Protein AF-A0A268A6A5-F1 (afdb_monomer_lite)

Secondary structure (DSSP, 8-state):
-HHHHHHHHHHHHHHHSS--GGGSTTHHHHHHHHHHHTT--TTT----HHHHHHHHHHHHHHHHHHHHTT-

Sequence (71 aa):
MGALAGIGGILLTSRLNAATVSAGDMYELDAIAACVIGGTSLMGGKGRITGALIGALIMASIDNGMSIMNI

Structure (mmCIF, N/CA/C/O backbone):
data_AF-A0A268A6A5-F1
#
_entry.id   AF-A0A268A6A5-F1
#
loop_
_atom_site.group_PDB
_atom_site.id
_atom_site.type_symbol
_atom_site.label_atom_id
_atom_site.label_alt_id
_atom_site.label_comp_id
_atom_site.label_asym_id
_atom_site.label_entity_id
_atom_site.label_seq_id
_atom_site.pdbx_PDB_ins_code
_atom_site.Cartn_x
_atom_site.Cartn_y
_atom_site.Cartn_z
_atom_site.occupancy
_atom_site.B_iso_or_equiv
_atom_site.auth_seq_id
_atom_site.auth_comp_id
_atom_site.auth_asym_id
_atom_site.auth_atom_id
_atom_site.pdbx_PDB_model_num
ATOM 1 N N . MET A 1 1 ? -12.019 -6.561 0.196 1.00 58.72 1 MET A N 1
ATOM 2 C CA . MET A 1 1 ? -10.709 -6.799 -0.445 1.00 58.72 1 MET A CA 1
ATOM 3 C C . MET A 1 1 ? -10.818 -7.394 -1.849 1.00 58.72 1 MET A C 1
ATOM 5 O O . MET A 1 1 ? -10.183 -6.843 -2.726 1.00 58.72 1 MET A O 1
ATOM 9 N N . GLY A 1 2 ? -11.651 -8.408 -2.130 1.00 57.25 2 GLY A N 1
ATOM 10 C CA . GLY A 1 2 ? -11.655 -9.095 -3.444 1.00 57.25 2 GLY A CA 1
ATOM 11 C C . GLY A 1 2 ? -11.891 -8.232 -4.700 1.00 57.25 2 GLY A C 1
ATOM 12 O O . GLY A 1 2 ? -11.085 -8.276 -5.621 1.00 57.25 2 GLY A O 1
ATOM 13 N N . ALA A 1 3 ? -12.950 -7.414 -4.750 1.00 67.75 3 ALA A N 1
ATOM 14 C CA . ALA A 1 3 ? -13.249 -6.611 -5.949 1.00 67.75 3 ALA A CA 1
ATOM 15 C C . ALA A 1 3 ? -12.227 -5.482 -6.195 1.00 67.75 3 ALA A C 1
ATOM 17 O O . ALA A 1 3 ? -11.795 -5.261 -7.322 1.00 67.75 3 ALA A O 1
ATOM 18 N N . LEU A 1 4 ? -11.803 -4.797 -5.127 1.00 65.56 4 LEU A N 1
ATOM 19 C CA . LEU A 1 4 ? -10.795 -3.731 -5.186 1.00 65.56 4 LEU A CA 1
ATOM 20 C C . LEU A 1 4 ? -9.402 -4.280 -5.534 1.00 65.56 4 LEU A C 1
ATOM 22 O O . LEU A 1 4 ? -8.703 -3.679 -6.345 1.00 65.56 4 LEU A O 1
ATOM 26 N N . ALA A 1 5 ? -9.031 -5.441 -4.982 1.00 66.06 5 ALA A N 1
ATOM 27 C CA . ALA A 1 5 ? -7.789 -6.132 -5.326 1.00 66.06 5 ALA A CA 1
ATOM 28 C C . ALA A 1 5 ? -7.798 -6.623 -6.783 1.00 66.06 5 ALA A C 1
ATOM 30 O O . ALA A 1 5 ? -6.796 -6.484 -7.475 1.00 66.06 5 ALA A O 1
ATOM 31 N N . GLY A 1 6 ? -8.941 -7.114 -7.280 1.00 63.72 6 GLY A N 1
ATOM 32 C CA . GLY A 1 6 ? -9.099 -7.512 -8.682 1.00 63.72 6 GLY A CA 1
ATOM 33 C C . GLY A 1 6 ? -8.923 -6.346 -9.661 1.00 63.72 6 GLY A C 1
ATOM 34 O O . GLY A 1 6 ? -8.183 -6.467 -10.633 1.00 63.72 6 GLY A O 1
ATOM 35 N N . ILE A 1 7 ? -9.534 -5.189 -9.380 1.00 70.25 7 ILE A N 1
ATOM 36 C CA . ILE A 1 7 ? -9.369 -3.978 -10.205 1.00 70.25 7 ILE A CA 1
ATOM 37 C C . ILE A 1 7 ? -7.921 -3.462 -10.140 1.00 70.25 7 ILE A C 1
ATOM 39 O O . ILE A 1 7 ? -7.352 -3.090 -11.167 1.00 70.25 7 ILE A O 1
ATOM 43 N N . GLY A 1 8 ? -7.304 -3.484 -8.954 1.00 64.69 8 GLY A N 1
ATOM 44 C CA . GLY A 1 8 ? -5.900 -3.112 -8.770 1.00 64.69 8 GLY A CA 1
ATOM 45 C C . GLY A 1 8 ? -4.935 -4.018 -9.542 1.00 64.69 8 GLY A C 1
ATOM 46 O O . GLY A 1 8 ? -4.038 -3.514 -10.214 1.00 64.69 8 GLY A O 1
ATOM 47 N N . GLY A 1 9 ? -5.164 -5.334 -9.523 1.00 60.91 9 GLY A N 1
ATOM 48 C CA . GLY A 1 9 ? -4.369 -6.310 -10.271 1.00 60.91 9 GLY A CA 1
ATOM 49 C C . GLY A 1 9 ? -4.431 -6.094 -11.785 1.00 60.91 9 GLY A C 1
ATOM 50 O O . GLY A 1 9 ? -3.392 -6.075 -12.438 1.00 60.91 9 GLY A O 1
ATOM 51 N N . ILE A 1 10 ? -5.622 -5.828 -12.338 1.00 68.81 10 ILE A N 1
ATOM 52 C CA . ILE A 1 10 ? -5.799 -5.541 -13.775 1.00 68.81 10 ILE A CA 1
ATOM 53 C C . ILE A 1 10 ? -5.012 -4.285 -14.190 1.00 68.81 10 ILE A C 1
ATOM 55 O O . ILE A 1 10 ? -4.331 -4.285 -15.217 1.00 68.81 10 ILE A O 1
ATOM 59 N N . LEU A 1 11 ? -5.058 -3.224 -13.377 1.00 68.75 11 LEU A N 1
ATOM 60 C CA . LEU A 1 11 ? -4.310 -1.987 -13.630 1.00 68.75 11 LEU A CA 1
ATOM 61 C C . LEU A 1 11 ? -2.791 -2.189 -13.516 1.00 68.75 11 LEU A C 1
ATOM 63 O O . LEU A 1 11 ? -2.041 -1.655 -14.335 1.00 68.75 11 LEU A O 1
ATOM 67 N N . LEU A 1 12 ? -2.334 -2.975 -12.537 1.00 65.00 12 LEU A N 1
ATOM 68 C CA . LEU A 1 12 ? -0.917 -3.287 -12.348 1.00 65.00 12 LEU A CA 1
ATOM 69 C C . LEU A 1 12 ? -0.362 -4.106 -13.526 1.00 65.00 12 LEU A C 1
ATOM 71 O O . LEU A 1 12 ? 0.670 -3.744 -14.093 1.00 65.00 12 LEU A O 1
ATOM 75 N N . THR A 1 13 ? -1.084 -5.145 -13.963 1.00 62.50 13 THR A N 1
ATOM 76 C CA . THR A 1 13 ? -0.726 -5.940 -15.152 1.00 62.50 13 THR A CA 1
ATOM 77 C C . THR A 1 13 ? -0.695 -5.080 -16.419 1.00 62.50 13 THR A C 1
ATOM 79 O O . THR A 1 13 ? 0.214 -5.219 -17.236 1.00 62.50 13 THR A O 1
ATOM 82 N N . SER A 1 14 ? -1.631 -4.134 -16.560 1.00 65.06 14 SER A N 1
ATOM 83 C CA . SER A 1 14 ? -1.654 -3.203 -17.693 1.00 65.06 14 SER A CA 1
ATOM 84 C C . SER A 1 14 ? -0.478 -2.220 -17.701 1.00 65.06 14 SER A C 1
ATOM 86 O O . SER A 1 14 ? -0.046 -1.825 -18.783 1.00 65.06 14 SER A O 1
ATOM 88 N N . ARG A 1 15 ? 0.044 -1.807 -16.536 1.00 62.62 15 ARG A N 1
ATOM 89 C CA . ARG A 1 15 ? 1.231 -0.934 -16.462 1.00 62.62 15 ARG A CA 1
ATOM 90 C C . ARG A 1 15 ? 2.520 -1.682 -16.776 1.00 62.62 15 ARG A C 1
ATOM 92 O O . ARG A 1 15 ? 3.374 -1.131 -17.460 1.00 62.62 15 ARG A O 1
ATOM 99 N N . LEU A 1 16 ? 2.661 -2.910 -16.282 1.00 59.72 16 LEU A N 1
ATOM 100 C CA . LEU A 1 16 ? 3.901 -3.675 -16.416 1.00 59.72 16 LEU A CA 1
ATOM 101 C C . LEU A 1 16 ? 4.057 -4.349 -17.790 1.00 59.72 16 LEU A C 1
ATOM 103 O O . LEU A 1 16 ? 5.163 -4.773 -18.105 1.00 59.72 16 LEU A O 1
ATOM 107 N N . ASN A 1 17 ? 2.993 -4.469 -18.607 1.00 56.12 17 ASN A N 1
ATOM 108 C CA . ASN A 1 17 ? 2.9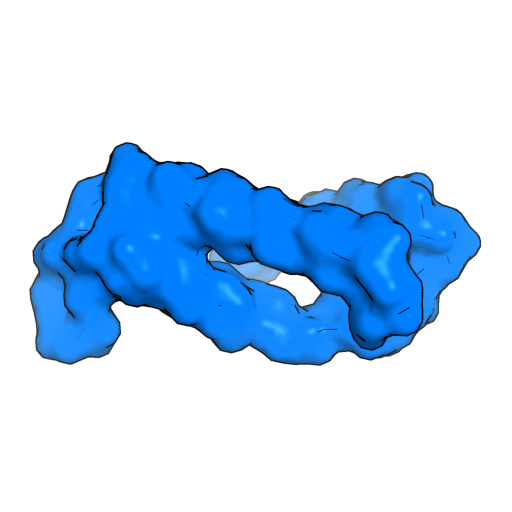72 -5.232 -19.880 1.00 56.12 17 ASN A CA 1
ATOM 109 C C . ASN A 1 17 ? 3.490 -6.689 -19.765 1.00 56.12 17 ASN A C 1
ATOM 111 O O . ASN A 1 17 ? 3.644 -7.388 -20.762 1.00 56.12 17 ASN A O 1
ATOM 115 N N . ALA A 1 18 ? 3.738 -7.155 -18.544 1.00 51.09 18 ALA A N 1
ATOM 116 C CA . ALA A 1 18 ? 4.243 -8.462 -18.187 1.00 51.09 18 ALA A CA 1
ATOM 117 C C . ALA A 1 18 ? 3.634 -8.815 -16.828 1.00 51.09 18 ALA A C 1
ATOM 119 O O . ALA A 1 18 ? 3.861 -8.131 -15.828 1.00 51.09 18 ALA A O 1
ATOM 120 N N . ALA A 1 19 ? 2.828 -9.874 -16.791 1.00 49.56 19 ALA A N 1
ATOM 121 C CA . ALA A 1 19 ? 2.309 -10.436 -15.552 1.00 49.56 19 ALA A CA 1
ATOM 122 C C . ALA A 1 19 ? 3.433 -11.225 -14.864 1.00 49.56 19 ALA A C 1
ATOM 124 O O . ALA A 1 19 ? 3.484 -12.451 -14.941 1.00 49.56 19 ALA A O 1
ATOM 125 N N . THR A 1 20 ? 4.391 -10.523 -14.256 1.00 53.53 20 THR A N 1
ATOM 126 C CA . THR A 1 20 ? 5.395 -11.187 -13.423 1.00 53.53 20 THR A CA 1
ATOM 127 C C . THR A 1 20 ? 4.730 -11.596 -12.109 1.00 53.53 20 THR A C 1
ATOM 129 O O . THR A 1 20 ? 4.106 -10.770 -11.446 1.00 53.53 20 THR A O 1
ATOM 132 N N . VAL A 1 21 ? 4.807 -12.878 -11.742 1.00 53.12 21 VAL A N 1
ATOM 133 C CA . VAL A 1 21 ? 4.179 -13.425 -10.518 1.00 53.12 21 VAL A CA 1
ATOM 134 C C . VAL A 1 21 ? 4.720 -12.720 -9.266 1.00 53.12 21 VAL A C 1
ATOM 136 O O . VAL A 1 21 ? 3.978 -12.469 -8.322 1.00 53.12 21 VAL A O 1
ATOM 139 N N . SER A 1 22 ? 5.972 -12.261 -9.336 1.00 59.66 22 SER A N 1
ATOM 140 C CA . SER A 1 22 ? 6.628 -11.481 -8.285 1.00 59.66 22 SER A CA 1
ATOM 141 C C . SER A 1 22 ? 6.016 -10.092 -8.057 1.00 59.66 22 SER A C 1
ATOM 143 O O . SER A 1 22 ? 6.285 -9.490 -7.027 1.00 59.66 22 SER A O 1
ATOM 145 N N . ALA A 1 23 ? 5.194 -9.563 -8.974 1.00 58.28 23 ALA A N 1
ATOM 146 C CA . ALA A 1 23 ? 4.543 -8.259 -8.801 1.00 58.28 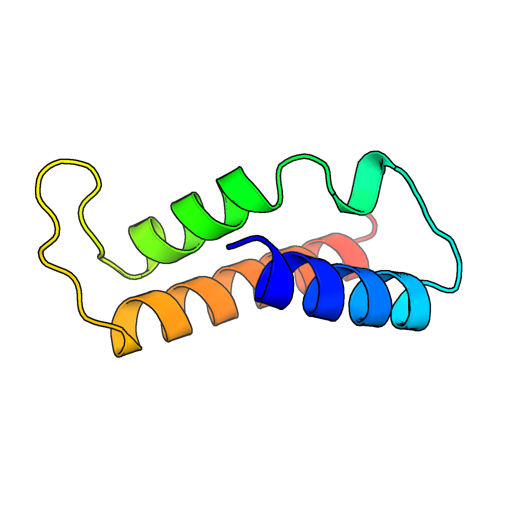23 ALA A CA 1
ATOM 147 C C . ALA A 1 23 ? 3.341 -8.305 -7.848 1.00 58.28 23 ALA A C 1
ATOM 149 O O . ALA A 1 23 ? 2.745 -7.269 -7.594 1.00 58.28 23 ALA A O 1
ATOM 150 N N . GLY A 1 24 ? 2.945 -9.481 -7.356 1.00 59.25 24 GLY A N 1
ATOM 151 C CA . GLY A 1 24 ? 1.985 -9.615 -6.257 1.00 59.25 24 GLY A CA 1
ATOM 152 C C . GLY A 1 24 ? 2.626 -10.086 -4.952 1.00 59.25 24 GLY A C 1
ATOM 153 O O . GLY A 1 24 ? 1.966 -10.046 -3.913 1.00 59.25 24 GLY A O 1
ATOM 154 N N . ASP A 1 25 ? 3.889 -10.522 -4.988 1.00 66.19 25 ASP A N 1
ATOM 155 C CA . ASP A 1 25 ? 4.583 -11.013 -3.803 1.00 66.19 25 ASP A CA 1
ATOM 156 C C . ASP A 1 25 ? 4.833 -9.856 -2.838 1.00 66.19 25 ASP A C 1
ATOM 158 O O . ASP A 1 25 ? 5.286 -8.784 -3.225 1.00 66.19 25 ASP A O 1
ATOM 162 N N . MET A 1 26 ? 4.476 -10.072 -1.573 1.00 72.00 26 MET A N 1
ATOM 163 C CA . MET A 1 26 ? 4.586 -9.099 -0.481 1.00 72.00 26 MET A CA 1
ATOM 164 C C . MET A 1 26 ? 3.782 -7.798 -0.630 1.00 72.00 26 MET A C 1
ATOM 166 O O . MET A 1 26 ? 3.793 -7.012 0.306 1.00 72.00 26 MET A O 1
ATOM 170 N N . TYR A 1 27 ? 2.970 -7.597 -1.674 1.00 73.75 27 TYR A N 1
ATOM 171 C CA . TYR A 1 27 ? 2.140 -6.383 -1.808 1.00 73.75 27 TYR A CA 1
ATOM 172 C C . TYR A 1 27 ? 1.184 -6.157 -0.632 1.00 73.75 27 TYR A C 1
ATOM 174 O O . TYR A 1 27 ? 0.941 -5.024 -0.217 1.00 73.75 27 TYR A O 1
ATOM 182 N N . GLU A 1 28 ? 0.624 -7.233 -0.079 1.00 76.06 28 GLU A N 1
ATOM 183 C CA . GLU A 1 28 ? -0.227 -7.146 1.108 1.00 76.06 28 GLU A CA 1
ATOM 184 C C . GLU A 1 28 ? 0.596 -6.779 2.352 1.00 76.06 28 GLU A C 1
ATOM 186 O O . GLU A 1 28 ? 0.153 -5.983 3.181 1.00 76.06 28 GLU A O 1
ATOM 191 N N . LEU A 1 29 ? 1.828 -7.286 2.445 1.00 80.69 29 LEU A N 1
ATOM 192 C CA . LEU A 1 29 ? 2.755 -6.972 3.527 1.00 80.69 29 LEU A CA 1
ATOM 193 C C . LEU A 1 29 ? 3.280 -5.533 3.431 1.00 80.69 29 LEU A C 1
ATOM 195 O O . LEU A 1 29 ? 3.334 -4.855 4.453 1.00 80.69 29 LEU A O 1
ATOM 199 N N . ASP A 1 30 ? 3.570 -5.033 2.230 1.00 81.62 30 ASP A N 1
ATOM 200 C CA . ASP A 1 30 ? 3.951 -3.640 1.985 1.00 81.62 30 ASP A CA 1
ATOM 201 C C . ASP A 1 30 ? 2.790 -2.687 2.234 1.00 81.62 30 ASP A C 1
ATOM 203 O O . ASP A 1 30 ? 2.985 -1.615 2.806 1.00 81.62 30 ASP A O 1
ATOM 207 N N . ALA A 1 31 ? 1.558 -3.085 1.903 1.00 76.25 31 ALA A N 1
ATOM 208 C CA . ALA A 1 31 ? 0.374 -2.317 2.265 1.00 76.25 31 ALA A CA 1
ATOM 209 C C . ALA A 1 31 ? 0.228 -2.205 3.792 1.00 76.25 31 ALA A C 1
ATOM 211 O O . ALA A 1 31 ? -0.050 -1.119 4.310 1.00 76.25 31 ALA A O 1
ATOM 212 N N . ILE A 1 32 ? 0.461 -3.295 4.530 1.00 81.50 32 ILE A N 1
ATOM 213 C CA . ILE A 1 32 ? 0.458 -3.285 5.998 1.00 81.50 32 ILE A CA 1
ATOM 214 C C . ILE A 1 32 ? 1.618 -2.424 6.526 1.00 81.50 32 ILE A C 1
ATOM 216 O O . ILE A 1 32 ? 1.394 -1.559 7.374 1.00 81.50 32 ILE A O 1
ATOM 220 N N . ALA A 1 33 ? 2.831 -2.592 5.998 1.00 82.75 33 ALA A N 1
ATOM 221 C CA . ALA A 1 33 ? 4.017 -1.842 6.404 1.00 82.75 33 ALA A CA 1
ATOM 222 C C . ALA A 1 33 ? 3.859 -0.335 6.150 1.00 82.75 33 ALA A C 1
ATOM 224 O O . ALA A 1 33 ? 4.129 0.468 7.041 1.00 82.75 33 ALA A O 1
ATOM 225 N N . ALA A 1 34 ? 3.325 0.059 4.994 1.00 83.44 34 ALA A N 1
ATOM 226 C CA . ALA A 1 34 ? 3.006 1.442 4.657 1.00 83.44 34 ALA A CA 1
ATOM 227 C C . ALA A 1 34 ? 2.008 2.063 5.646 1.00 83.44 34 ALA A C 1
ATOM 229 O O . ALA A 1 34 ? 2.196 3.197 6.094 1.00 83.44 34 ALA A O 1
ATOM 230 N N . CYS A 1 35 ? 0.971 1.318 6.045 1.00 81.31 35 CYS A N 1
ATOM 231 C CA . CYS A 1 35 ? 0.024 1.782 7.058 1.00 81.31 35 CYS A CA 1
ATOM 232 C C . CYS A 1 35 ? 0.713 1.984 8.419 1.00 81.31 35 CYS A C 1
ATOM 234 O O . CYS A 1 35 ? 0.393 2.938 9.135 1.00 81.31 35 CYS A O 1
ATOM 236 N N . VAL A 1 36 ? 1.657 1.120 8.791 1.00 83.44 36 VAL A N 1
ATOM 237 C CA . VAL A 1 36 ? 2.399 1.211 10.061 1.00 83.44 36 VAL A CA 1
ATOM 238 C C . VAL A 1 36 ? 3.388 2.373 10.056 1.00 83.44 36 VAL A C 1
ATOM 240 O O . VAL A 1 36 ? 3.419 3.144 11.015 1.00 83.44 36 VAL A O 1
ATOM 243 N N . ILE A 1 37 ? 4.119 2.565 8.955 1.00 85.50 37 ILE A N 1
ATOM 244 C CA . ILE A 1 37 ? 4.984 3.734 8.730 1.00 85.50 37 ILE A CA 1
ATOM 245 C C . ILE A 1 37 ? 4.157 5.025 8.820 1.00 85.50 37 ILE A C 1
ATOM 247 O O . ILE A 1 37 ? 4.578 5.995 9.446 1.00 85.50 37 ILE A O 1
ATOM 251 N N . GLY A 1 38 ? 2.941 5.016 8.266 1.00 82.12 38 GLY A N 1
ATOM 252 C CA . GLY A 1 38 ? 1.967 6.106 8.354 1.00 82.12 38 GLY A CA 1
ATOM 253 C C . GLY A 1 38 ? 1.345 6.336 9.741 1.00 82.12 38 GLY A C 1
ATOM 254 O O . GLY A 1 38 ? 0.501 7.223 9.891 1.00 82.12 38 GLY A O 1
ATOM 255 N N . GLY A 1 39 ? 1.725 5.553 10.758 1.00 75.88 39 GLY A N 1
ATO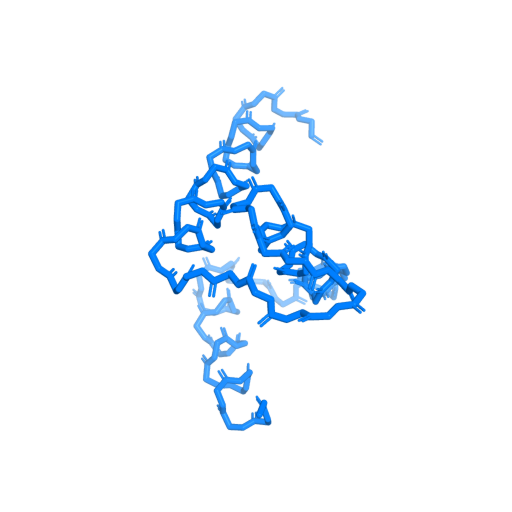M 256 C CA . GLY A 1 39 ? 1.298 5.727 12.148 1.00 75.88 39 GLY A CA 1
ATOM 257 C C . GLY A 1 39 ? 0.017 4.981 12.537 1.00 75.88 39 GLY A C 1
ATOM 258 O O . GLY A 1 39 ? -0.593 5.311 13.555 1.00 75.88 39 GLY A O 1
ATOM 259 N N . THR A 1 40 ? -0.428 3.995 11.750 1.00 77.12 40 THR A N 1
ATOM 260 C CA . THR A 1 40 ? -1.534 3.108 12.152 1.00 77.12 40 THR A CA 1
ATOM 261 C C . THR A 1 40 ? -1.022 1.959 13.033 1.00 77.12 40 THR A C 1
ATOM 263 O O . THR A 1 40 ? 0.027 1.373 12.779 1.00 77.12 40 THR A O 1
ATOM 266 N N . SER A 1 41 ? -1.745 1.645 14.111 1.00 70.94 41 SER A N 1
ATOM 267 C CA . SER A 1 41 ? -1.336 0.612 15.074 1.00 70.94 41 SER A CA 1
ATOM 268 C C . SER A 1 41 ? -1.857 -0.785 14.706 1.00 70.94 41 SER A C 1
ATOM 270 O O . SER A 1 41 ? -3.071 -0.981 14.619 1.00 70.94 41 SER A O 1
ATOM 272 N N . LEU A 1 42 ? -0.943 -1.762 14.604 1.00 67.50 42 LEU A N 1
ATOM 273 C CA . LEU A 1 42 ? -1.216 -3.194 14.364 1.00 67.50 42 LEU A CA 1
ATOM 274 C C . LEU A 1 42 ? -1.952 -3.893 15.523 1.00 67.50 42 LEU A C 1
ATOM 276 O O . LEU A 1 42 ? -2.617 -4.900 15.310 1.00 67.50 42 LEU A O 1
ATOM 280 N N . MET A 1 43 ? -1.831 -3.370 16.750 1.00 64.62 43 MET A N 1
ATOM 281 C CA . MET A 1 43 ? -2.310 -4.013 17.987 1.00 64.62 43 MET A CA 1
ATOM 282 C C . MET A 1 43 ? -3.641 -3.451 18.517 1.00 64.62 43 MET A C 1
ATOM 284 O O . MET A 1 43 ? -4.112 -3.890 19.564 1.00 64.62 43 MET A O 1
ATOM 288 N N . GLY A 1 44 ? -4.255 -2.471 17.843 1.00 57.88 44 GLY A N 1
ATOM 289 C CA . GLY A 1 44 ? -5.447 -1.809 18.395 1.00 57.88 44 GLY A CA 1
ATOM 290 C C . GLY A 1 44 ? -6.021 -0.619 17.623 1.00 57.88 44 GLY A C 1
ATOM 291 O O . GLY A 1 44 ? -6.783 0.154 18.200 1.00 57.88 44 GLY A O 1
ATOM 292 N N . GLY A 1 45 ? -5.678 -0.439 16.342 1.00 60.31 45 GLY A N 1
ATOM 293 C CA . GLY A 1 45 ? -6.535 0.274 15.386 1.00 60.31 45 GLY A CA 1
ATOM 294 C C . GLY A 1 45 ? -6.834 1.752 15.665 1.00 60.31 45 GLY A C 1
ATOM 295 O O . GLY A 1 45 ? -7.918 2.222 15.332 1.00 60.31 45 GLY A O 1
ATOM 296 N N . LYS A 1 46 ? -5.900 2.516 16.244 1.00 64.69 46 LYS A N 1
ATOM 297 C CA . LYS A 1 46 ? -5.981 3.987 16.243 1.00 64.69 46 LYS A CA 1
ATOM 298 C C . LYS A 1 46 ? -4.971 4.556 15.260 1.00 64.69 46 LYS A C 1
ATOM 300 O O . LYS A 1 46 ? -3.808 4.744 15.585 1.00 64.69 46 LYS A O 1
ATOM 305 N N . GLY A 1 47 ? -5.442 4.809 14.047 1.00 68.88 47 GLY A N 1
ATOM 306 C CA . GLY A 1 47 ? -4.704 5.483 12.989 1.00 68.88 47 GLY A CA 1
ATOM 307 C C . GLY A 1 47 ? -5.675 6.259 12.106 1.00 68.88 47 GLY A C 1
ATOM 308 O O . GLY A 1 47 ? -6.857 5.927 12.033 1.00 68.88 47 GLY A O 1
ATOM 309 N N . ARG A 1 48 ? -5.203 7.330 11.465 1.00 77.06 48 ARG A N 1
ATOM 310 C CA . ARG A 1 48 ? -6.012 8.120 10.526 1.00 77.06 48 ARG A CA 1
ATOM 311 C C . ARG A 1 48 ? -5.720 7.671 9.100 1.00 77.06 48 ARG A C 1
ATOM 313 O O . ARG A 1 48 ? -4.562 7.441 8.762 1.00 77.06 48 ARG A O 1
ATOM 320 N N . ILE A 1 49 ? -6.754 7.642 8.257 1.00 81.00 49 ILE A N 1
ATOM 321 C CA . ILE A 1 49 ? -6.636 7.334 6.818 1.00 81.00 49 ILE A 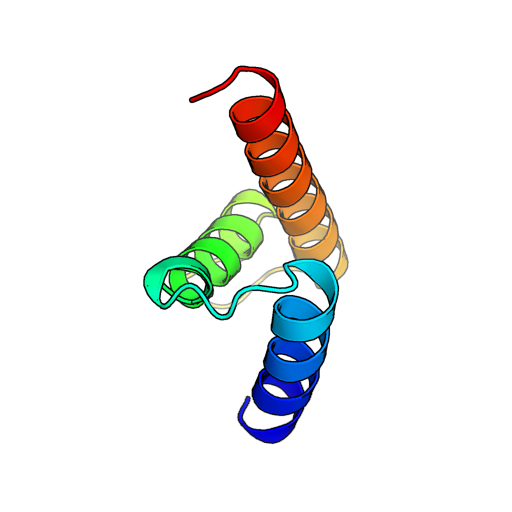CA 1
ATOM 322 C C . ILE A 1 49 ? -5.588 8.240 6.154 1.00 81.00 49 ILE A C 1
ATOM 324 O O . ILE A 1 49 ? -4.792 7.781 5.343 1.00 81.00 49 ILE A O 1
ATOM 328 N N . THR A 1 50 ? -5.530 9.513 6.555 1.00 81.38 50 THR A N 1
ATOM 329 C CA . THR A 1 50 ? -4.552 10.479 6.038 1.00 81.38 50 THR A CA 1
ATOM 330 C C . THR A 1 50 ? -3.101 10.100 6.347 1.00 81.38 50 THR A C 1
ATOM 332 O O . THR A 1 50 ? -2.236 10.345 5.517 1.00 81.38 50 THR A O 1
ATOM 335 N N . GLY A 1 51 ? -2.827 9.472 7.496 1.00 82.38 51 GLY A N 1
ATOM 336 C CA . GLY A 1 51 ? -1.487 8.996 7.856 1.00 82.38 51 GLY A CA 1
ATOM 337 C C . GLY A 1 51 ? -1.061 7.785 7.027 1.00 82.38 51 GLY A C 1
ATOM 338 O O . GLY A 1 51 ? 0.040 7.769 6.484 1.00 82.38 51 GLY A O 1
ATOM 339 N N . ALA A 1 52 ? -1.967 6.821 6.830 1.00 83.94 52 ALA A N 1
ATOM 340 C CA . ALA A 1 52 ? -1.720 5.664 5.965 1.00 83.94 52 ALA A CA 1
ATOM 341 C C . ALA A 1 52 ? -1.461 6.070 4.504 1.00 83.94 52 ALA A C 1
ATOM 343 O O . ALA A 1 52 ? -0.594 5.500 3.851 1.00 83.94 52 ALA A O 1
ATOM 344 N N . LEU A 1 53 ? -2.167 7.091 4.006 1.00 84.00 53 LEU A N 1
ATOM 345 C CA . LEU A 1 53 ? -1.987 7.598 2.645 1.00 84.00 53 LEU A CA 1
ATOM 346 C C . LEU A 1 53 ? -0.604 8.244 2.452 1.00 84.00 53 LEU A C 1
ATOM 348 O O . LEU A 1 53 ? 0.025 8.048 1.416 1.00 84.00 53 LEU A O 1
ATOM 352 N N . ILE A 1 54 ? -0.098 8.945 3.474 1.00 87.00 54 ILE A N 1
ATOM 353 C CA . ILE A 1 54 ? 1.275 9.474 3.491 1.00 87.00 54 ILE A CA 1
ATOM 354 C C . ILE A 1 54 ? 2.296 8.328 3.553 1.00 87.00 54 ILE A C 1
ATOM 356 O O . ILE A 1 54 ? 3.258 8.335 2.792 1.00 87.00 54 ILE A O 1
ATOM 360 N N . GLY A 1 55 ? 2.073 7.319 4.401 1.00 86.88 55 GLY A N 1
ATOM 361 C CA . GLY A 1 55 ? 2.939 6.137 4.489 1.00 86.88 55 GLY A CA 1
ATOM 362 C C . GLY A 1 55 ? 3.018 5.343 3.178 1.00 86.88 55 GLY A C 1
ATOM 363 O O . GLY A 1 55 ? 4.102 4.934 2.769 1.00 86.88 55 GLY A O 1
ATOM 364 N N . ALA A 1 56 ? 1.897 5.206 2.464 1.00 85.81 56 ALA A N 1
ATOM 365 C CA . ALA A 1 56 ? 1.851 4.595 1.135 1.00 85.81 56 ALA A CA 1
ATOM 366 C C . ALA A 1 56 ? 2.620 5.411 0.088 1.00 85.81 56 ALA A C 1
ATOM 368 O O . ALA A 1 56 ? 3.306 4.839 -0.756 1.00 85.81 56 ALA A O 1
ATOM 369 N N . LEU A 1 57 ? 2.557 6.745 0.162 1.00 86.12 57 LEU A N 1
ATOM 370 C CA . LEU A 1 57 ? 3.322 7.623 -0.725 1.00 86.12 57 LEU A CA 1
ATOM 371 C C . LEU A 1 57 ? 4.837 7.485 -0.499 1.00 86.12 57 LEU A C 1
ATOM 373 O O . LEU A 1 57 ? 5.614 7.530 -1.454 1.00 86.12 57 LEU A O 1
ATOM 377 N N . ILE A 1 58 ? 5.249 7.290 0.758 1.00 88.00 58 ILE A N 1
ATOM 378 C CA . ILE A 1 58 ? 6.646 7.049 1.134 1.00 88.00 58 ILE A CA 1
ATOM 379 C C . ILE A 1 58 ? 7.118 5.699 0.591 1.00 88.00 58 ILE A C 1
ATOM 381 O O . ILE A 1 58 ? 8.129 5.675 -0.105 1.00 88.00 58 ILE A O 1
ATOM 385 N N . MET A 1 59 ? 6.382 4.605 0.832 1.00 87.38 59 MET A N 1
ATOM 386 C CA . MET A 1 59 ? 6.764 3.285 0.303 1.00 87.38 59 MET A CA 1
ATOM 387 C C . MET A 1 59 ? 6.828 3.277 -1.223 1.00 87.38 59 MET A C 1
ATOM 389 O O . MET A 1 59 ? 7.827 2.844 -1.785 1.00 87.38 59 MET A O 1
ATOM 393 N N . ALA A 1 60 ? 5.847 3.883 -1.898 1.00 83.38 60 ALA A N 1
ATOM 394 C CA . ALA A 1 60 ? 5.890 4.022 -3.350 1.00 83.38 60 ALA A CA 1
ATOM 395 C C . ALA A 1 60 ? 7.122 4.816 -3.822 1.00 83.38 60 ALA A C 1
ATOM 397 O O . ALA 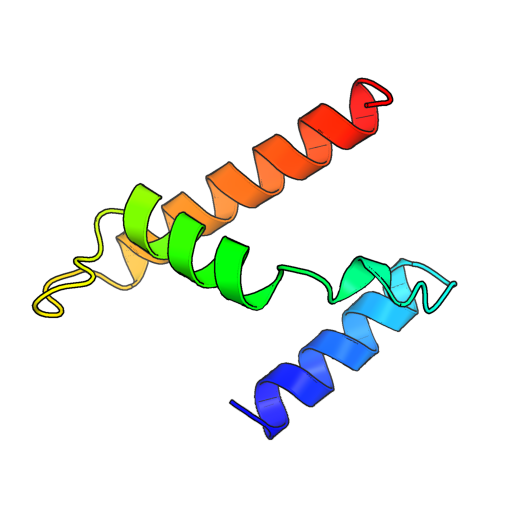A 1 60 ? 7.717 4.485 -4.844 1.00 83.38 60 ALA A O 1
ATOM 398 N N . SER A 1 61 ? 7.529 5.859 -3.096 1.00 86.56 61 SER A N 1
ATOM 399 C CA . SER A 1 61 ? 8.732 6.630 -3.437 1.00 86.56 61 SER A CA 1
ATOM 400 C C . SER A 1 61 ? 10.013 5.820 -3.232 1.00 86.56 61 SER A C 1
ATOM 402 O O . SER A 1 61 ? 10.938 5.951 -4.030 1.00 86.56 61 SER A O 1
ATOM 404 N N . ILE A 1 62 ? 10.059 4.972 -2.199 1.00 87.75 62 ILE A N 1
ATOM 405 C CA . ILE A 1 62 ? 11.183 4.066 -1.936 1.00 87.75 62 ILE A CA 1
ATOM 406 C C . ILE A 1 62 ? 11.285 3.021 -3.050 1.00 87.75 62 ILE A C 1
ATOM 408 O O . ILE A 1 62 ? 12.359 2.890 -3.624 1.00 87.75 62 ILE A O 1
ATOM 412 N N . ASP A 1 63 ? 10.185 2.375 -3.441 1.00 82.25 63 ASP A N 1
ATOM 413 C CA . ASP A 1 63 ? 10.173 1.409 -4.552 1.00 82.25 63 ASP A CA 1
ATOM 414 C C . ASP A 1 63 ? 10.618 2.031 -5.874 1.00 82.25 63 ASP A C 1
ATOM 416 O O . ASP A 1 63 ? 11.443 1.467 -6.594 1.00 82.25 63 ASP A O 1
ATOM 420 N N . ASN A 1 64 ? 10.122 3.233 -6.188 1.00 82.31 64 ASN A N 1
ATOM 421 C CA . ASN A 1 64 ? 10.571 3.951 -7.380 1.00 82.31 64 ASN A CA 1
ATOM 422 C C . ASN A 1 64 ? 12.058 4.336 -7.270 1.00 82.31 64 ASN A C 1
ATOM 424 O O . ASN A 1 64 ? 12.781 4.251 -8.258 1.00 82.31 64 ASN A O 1
ATOM 428 N N . GLY A 1 65 ? 12.534 4.722 -6.083 1.00 83.25 65 GLY A N 1
ATOM 429 C CA . GLY A 1 65 ? 13.942 5.032 -5.831 1.00 83.25 65 GLY A CA 1
ATOM 430 C C . GLY A 1 65 ? 14.864 3.819 -5.982 1.00 83.25 65 GLY A C 1
ATOM 431 O O . GLY A 1 65 ? 15.901 3.934 -6.631 1.00 83.25 65 GLY A O 1
ATOM 432 N N . MET A 1 66 ? 14.479 2.662 -5.436 1.00 83.50 66 MET A N 1
ATOM 433 C CA . MET A 1 66 ? 15.206 1.393 -5.582 1.00 83.50 66 MET A CA 1
ATOM 434 C C . MET A 1 6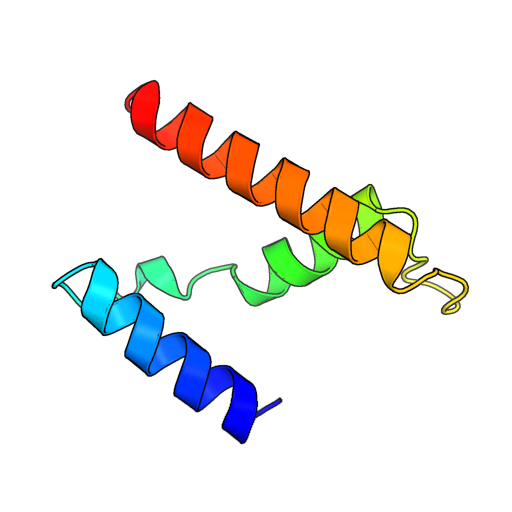6 ? 15.251 0.963 -7.052 1.00 83.50 66 MET A C 1
ATOM 436 O O . MET A 1 66 ? 16.333 0.749 -7.597 1.00 83.50 66 MET A O 1
ATOM 440 N N . SER A 1 67 ? 14.106 1.026 -7.742 1.00 79.75 67 SER A N 1
ATOM 441 C CA . SER A 1 67 ? 14.009 0.723 -9.172 1.00 79.75 67 SER A CA 1
ATOM 442 C C . SER A 1 67 ? 14.921 1.607 -10.035 1.00 79.75 67 SER A C 1
ATOM 444 O O . SER A 1 67 ? 15.568 1.110 -10.958 1.00 79.75 67 SER A O 1
ATOM 446 N N . ILE A 1 68 ? 15.034 2.904 -9.721 1.00 81.25 68 ILE A N 1
ATOM 447 C CA . ILE A 1 68 ? 15.937 3.832 -10.425 1.00 81.25 68 ILE A CA 1
ATOM 448 C C . ILE A 1 68 ? 17.410 3.565 -10.077 1.00 81.25 68 ILE A C 1
ATOM 450 O O . ILE A 1 68 ? 18.274 3.701 -10.944 1.00 81.25 68 ILE A O 1
ATOM 454 N N . MET A 1 69 ? 17.710 3.162 -8.839 1.00 81.62 69 MET A N 1
ATOM 455 C CA . MET A 1 69 ? 19.058 2.753 -8.421 1.00 81.62 69 MET A CA 1
ATOM 456 C C . MET A 1 69 ? 19.483 1.379 -8.966 1.00 81.62 69 MET A C 1
ATOM 458 O O . MET A 1 69 ? 20.625 0.984 -8.740 1.00 81.62 69 MET A O 1
ATOM 462 N N . ASN A 1 70 ? 18.625 0.704 -9.743 1.00 66.31 70 ASN A N 1
ATOM 463 C CA . ASN A 1 70 ? 18.886 -0.601 -10.359 1.00 66.31 70 ASN A CA 1
ATOM 464 C C . ASN A 1 70 ? 19.227 -1.685 -9.317 1.00 66.31 70 ASN A C 1
ATOM 466 O O . ASN A 1 70 ? 20.159 -2.471 -9.491 1.00 66.31 70 ASN A O 1
ATOM 470 N N . ILE A 1 71 ? 18.478 -1.669 -8.213 1.00 55.19 71 ILE A N 1
ATOM 471 C CA . ILE A 1 71 ? 18.490 -2.660 -7.133 1.00 55.19 71 ILE A CA 1
ATOM 472 C C . ILE A 1 71 ? 17.061 -3.171 -6.983 1.00 55.19 71 ILE A C 1
ATOM 474 O O . ILE A 1 71 ? 16.898 -4.404 -6.876 1.00 55.19 71 ILE A O 1
#

Organism: NCBI:txid361277

InterPro domains:
  IPR001851 ABC transporter, permease [PF02653] (1-66)

Radius of gyration: 13.59 Å; chains: 1; bounding box: 32×24×38 Å

Foldseek 3Di:
DVVVVVVVLVVQCVVVVDVDVCVPPCPVVLLVQLQVCLPADPPDGPGDPVSSVVSNVVSVVVVVVCVVVVD

pLDDT: mean 72.49, std 11.06, range [49.56, 88.0]